Protein AF-A0A2V6F7G1-F1 (afdb_monomer_lite)

Sequence (170 aa):
SGMKENEADSWELVNPWLLDLRRRKVAVVIVHHAGRSGEMRGTSKREDSVFWIIALDDAKKNTDDKRGARFVTRFTKASRNTQEEIPPYEWHLVTDNANGKVSISYEQTQTQEVFMQLITDGVTDCADLAEEMKVSKGTISKWAKKMMDAGRLKKTNRKRYEPNDDSEAS

Structure (mmCIF, N/CA/C/O backbone):
data_AF-A0A2V6F7G1-F1
#
_entry.id   AF-A0A2V6F7G1-F1
#
loop_
_atom_site.group_PDB
_atom_site.id
_atom_site.type_symbol
_atom_site.label_atom_id
_atom_site.label_alt_id
_atom_site.label_comp_id
_atom_site.label_asym_id
_atom_site.label_entity_id
_atom_site.label_seq_id
_atom_site.pdbx_PDB_ins_code
_atom_site.Cartn_x
_atom_site.Cartn_y
_atom_site.Cartn_z
_atom_site.occupancy
_atom_site.B_iso_or_equiv
_atom_site.auth_seq_id
_atom_site.auth_comp_id
_atom_site.auth_asym_id
_atom_site.auth_atom_id
_atom_site.pdbx_PDB_model_num
ATOM 1 N N . SER A 1 1 ? 24.792 7.980 -16.751 1.00 41.69 1 SER A N 1
ATOM 2 C CA . SER A 1 1 ? 24.688 9.227 -15.972 1.00 41.69 1 SER A CA 1
ATOM 3 C C . SER A 1 1 ? 23.551 9.044 -14.986 1.00 41.69 1 SER A C 1
ATOM 5 O O . SER A 1 1 ? 22.428 8.843 -15.429 1.00 41.69 1 SER A O 1
ATOM 7 N N . GLY A 1 2 ? 23.856 8.923 -13.692 1.00 45.78 2 GLY A N 1
ATOM 8 C CA . GLY A 1 2 ? 22.868 8.644 -12.645 1.00 45.78 2 GLY A CA 1
ATOM 9 C C . GLY A 1 2 ? 22.159 9.924 -12.212 1.00 45.78 2 GLY A C 1
ATOM 10 O O . GLY A 1 2 ? 22.817 10.926 -11.939 1.00 45.78 2 GLY A O 1
ATOM 11 N N . MET A 1 3 ? 20.829 9.897 -12.184 1.00 42.66 3 MET A N 1
ATOM 12 C CA . MET A 1 3 ? 20.007 11.031 -11.760 1.00 42.66 3 MET A CA 1
ATOM 13 C C . MET A 1 3 ? 20.107 11.173 -10.233 1.00 42.66 3 MET A C 1
ATOM 15 O O . MET A 1 3 ? 19.896 10.199 -9.511 1.00 42.66 3 MET A O 1
ATOM 19 N N . LYS A 1 4 ? 20.483 12.361 -9.738 1.00 45.16 4 LYS A N 1
ATOM 20 C CA . LYS A 1 4 ? 20.594 12.641 -8.298 1.00 45.16 4 LYS A CA 1
ATOM 21 C C . LYS A 1 4 ? 19.197 12.673 -7.671 1.00 45.16 4 LYS A C 1
ATOM 23 O O . LYS A 1 4 ? 18.335 13.429 -8.097 1.00 45.16 4 LYS A O 1
ATOM 28 N N . GLU A 1 5 ? 19.002 11.868 -6.633 1.00 47.28 5 GLU A N 1
ATOM 29 C CA . GLU A 1 5 ? 17.709 11.563 -5.999 1.00 47.28 5 GLU A CA 1
ATOM 30 C C . GLU A 1 5 ? 17.032 12.761 -5.292 1.00 47.28 5 GLU A C 1
ATOM 32 O O . GLU A 1 5 ? 15.849 12.691 -4.964 1.00 47.28 5 GLU A O 1
ATOM 37 N N . ASN A 1 6 ? 17.751 13.872 -5.084 1.00 46.59 6 ASN A N 1
ATOM 38 C CA . ASN A 1 6 ? 17.385 14.902 -4.103 1.00 46.59 6 ASN A CA 1
ATOM 39 C C . ASN A 1 6 ? 16.867 16.240 -4.645 1.00 46.59 6 ASN A C 1
ATOM 41 O O . ASN A 1 6 ? 16.587 17.126 -3.843 1.00 46.59 6 ASN A O 1
ATOM 45 N N . GLU A 1 7 ? 16.676 16.407 -5.951 1.00 50.44 7 GLU A N 1
ATOM 46 C CA . GLU A 1 7 ? 16.029 17.619 -6.465 1.00 50.44 7 GLU A CA 1
ATOM 47 C C . GLU A 1 7 ? 14.642 17.278 -7.005 1.00 50.44 7 GLU A C 1
ATOM 49 O O . GLU A 1 7 ? 14.475 16.420 -7.878 1.00 50.44 7 GLU A O 1
ATOM 54 N N . ALA A 1 8 ? 13.624 17.955 -6.466 1.00 51.25 8 ALA A N 1
ATOM 55 C CA . ALA A 1 8 ? 12.260 17.925 -6.988 1.00 51.25 8 ALA A CA 1
ATOM 56 C C . ALA A 1 8 ? 12.223 18.172 -8.516 1.00 51.25 8 ALA A C 1
ATOM 58 O O . ALA A 1 8 ? 11.376 17.594 -9.200 1.00 51.25 8 ALA A O 1
ATOM 59 N N . ASP A 1 9 ? 13.216 18.898 -9.040 1.00 56.12 9 ASP A N 1
ATOM 60 C CA . ASP A 1 9 ? 13.452 19.224 -10.453 1.00 56.12 9 ASP A CA 1
ATOM 61 C C . ASP A 1 9 ? 13.620 17.999 -11.364 1.00 56.12 9 ASP A C 1
ATOM 63 O O . ASP A 1 9 ? 13.249 18.030 -12.536 1.00 56.12 9 ASP A O 1
ATOM 67 N N . SER A 1 10 ? 14.101 16.867 -10.843 1.00 64.56 10 SER A N 1
ATOM 68 C CA . SER A 1 10 ? 14.301 15.664 -11.665 1.00 64.56 10 SER A CA 1
ATOM 69 C C . SER A 1 10 ? 12.981 15.028 -12.122 1.00 64.56 10 SER A C 1
ATOM 71 O O . SER A 1 10 ? 12.925 14.401 -13.179 1.00 64.56 10 SER A O 1
ATOM 73 N N . TRP A 1 11 ? 11.894 15.186 -11.357 1.00 73.31 11 TRP A N 1
ATOM 74 C CA . TRP A 1 11 ? 10.588 14.640 -11.748 1.00 73.31 11 TRP A CA 1
ATOM 75 C C . TRP A 1 11 ? 9.887 15.494 -12.805 1.00 73.31 11 TRP A C 1
ATOM 77 O O . TRP A 1 11 ? 9.170 14.961 -13.655 1.00 73.31 11 TRP A O 1
ATOM 87 N N . GLU A 1 12 ? 10.126 16.806 -12.791 1.00 70.94 12 GLU A N 1
ATOM 88 C CA . GLU A 1 12 ? 9.568 17.728 -13.783 1.00 70.94 12 GLU A CA 1
ATOM 89 C C . GLU A 1 12 ? 10.078 17.424 -15.200 1.00 70.94 12 GLU A C 1
ATOM 91 O O . GLU A 1 12 ? 9.369 17.677 -16.171 1.00 70.94 12 GLU A O 1
ATOM 96 N N . LEU A 1 13 ? 11.240 16.773 -15.323 1.00 77.25 13 LEU A N 1
ATOM 97 C CA . LEU A 1 13 ? 11.769 16.273 -16.595 1.00 77.25 13 LEU A CA 1
ATOM 98 C C . LEU A 1 13 ? 11.108 14.960 -17.051 1.00 77.25 13 LEU A C 1
ATOM 100 O O . LEU A 1 13 ? 10.931 14.735 -18.248 1.00 77.25 13 LEU A O 1
ATOM 104 N N . VAL A 1 14 ? 10.724 14.089 -16.114 1.00 84.25 14 VAL A N 1
ATOM 105 C CA . VAL A 1 14 ? 10.171 12.754 -16.414 1.00 84.25 14 VAL A CA 1
ATOM 106 C C . VAL A 1 14 ? 8.667 12.814 -16.690 1.00 84.25 14 VAL A C 1
ATOM 108 O O . VAL A 1 14 ? 8.164 12.118 -17.573 1.00 84.25 14 VAL A O 1
ATOM 111 N N . ASN A 1 15 ? 7.928 13.661 -15.972 1.00 85.94 15 ASN A N 1
ATOM 112 C CA . ASN A 1 15 ? 6.470 13.717 -16.077 1.00 85.94 15 ASN A CA 1
ATOM 113 C C . ASN A 1 15 ? 5.958 14.063 -17.498 1.00 85.94 15 ASN A C 1
ATOM 115 O O . ASN A 1 15 ? 5.046 13.378 -17.967 1.00 85.94 15 ASN A O 1
ATOM 119 N N . PRO A 1 16 ? 6.532 15.032 -18.247 1.00 89.38 16 PRO A N 1
ATOM 120 C CA . PRO A 1 16 ? 6.136 15.291 -19.635 1.00 89.38 16 PRO A CA 1
ATOM 121 C C . PRO A 1 16 ? 6.299 14.070 -20.546 1.00 89.38 16 PRO A C 1
ATOM 123 O O . PRO A 1 16 ? 5.435 13.815 -21.387 1.00 89.38 16 PRO A O 1
ATOM 126 N N . TRP A 1 17 ? 7.365 13.291 -20.345 1.00 89.31 17 TRP A N 1
ATOM 127 C CA . TRP A 1 17 ? 7.621 12.062 -21.095 1.00 89.31 17 TRP A CA 1
ATOM 128 C C . TRP A 1 17 ? 6.592 10.969 -20.772 1.00 89.31 17 TRP A C 1
ATOM 130 O O . TRP A 1 17 ? 6.015 10.379 -21.685 1.00 89.31 17 TRP A O 1
ATOM 140 N N . LEU A 1 18 ? 6.258 10.766 -19.493 1.00 90.75 18 LEU A N 1
ATOM 141 C CA . LEU A 1 18 ? 5.189 9.840 -19.089 1.00 90.75 18 LEU A CA 1
ATOM 142 C C . LEU A 1 18 ? 3.824 10.238 -19.679 1.00 90.75 18 LEU A C 1
ATOM 144 O O . LEU A 1 18 ? 3.053 9.385 -20.125 1.00 90.75 18 LEU A O 1
ATOM 148 N N . LEU A 1 19 ? 3.523 11.540 -19.724 1.00 89.12 19 LEU A N 1
ATOM 149 C CA . LEU A 1 19 ? 2.290 12.050 -20.329 1.00 89.12 19 LEU A CA 1
ATOM 150 C C . LEU A 1 19 ? 2.259 11.854 -21.852 1.00 89.12 19 LEU A C 1
ATOM 152 O O . LEU A 1 19 ? 1.192 11.581 -22.401 1.00 89.12 19 LEU A O 1
ATOM 156 N N . ASP A 1 20 ? 3.392 11.979 -22.543 1.00 93.75 20 ASP A N 1
ATOM 157 C CA . ASP A 1 20 ? 3.500 11.662 -23.972 1.00 93.75 20 ASP A CA 1
ATOM 158 C C . ASP A 1 20 ? 3.233 10.171 -24.244 1.00 93.75 20 ASP A C 1
ATOM 160 O O . ASP A 1 20 ? 2.392 9.849 -25.086 1.00 93.75 20 ASP A O 1
ATOM 164 N N . LEU A 1 21 ? 3.823 9.261 -23.459 1.00 94.06 21 LEU A N 1
ATOM 165 C CA . LEU A 1 21 ? 3.533 7.822 -23.543 1.00 94.06 21 LEU A CA 1
ATOM 166 C C . LEU A 1 21 ? 2.040 7.527 -23.342 1.00 94.06 21 LEU A C 1
ATOM 168 O O . LEU A 1 21 ? 1.435 6.797 -24.132 1.00 94.06 21 LEU A O 1
ATOM 172 N N . ARG A 1 22 ? 1.407 8.175 -22.356 1.00 91.19 22 ARG A N 1
ATOM 173 C CA . ARG A 1 22 ? -0.040 8.055 -22.128 1.00 91.19 22 ARG A CA 1
ATOM 174 C C . ARG A 1 22 ? -0.860 8.526 -23.331 1.00 91.19 22 ARG A C 1
ATOM 176 O O . ARG A 1 22 ? -1.815 7.847 -23.707 1.00 91.19 22 ARG A O 1
ATOM 183 N N . ARG A 1 23 ? -0.508 9.657 -23.958 1.00 93.81 23 ARG A N 1
ATOM 184 C CA . ARG A 1 23 ? -1.192 10.155 -25.175 1.00 93.81 23 ARG A CA 1
ATOM 185 C C . ARG A 1 23 ? -1.064 9.178 -26.343 1.00 93.81 23 ARG A C 1
ATOM 187 O O . ARG A 1 23 ? -2.000 9.037 -27.124 1.00 93.81 23 ARG A O 1
ATOM 194 N N . ARG A 1 24 ? 0.053 8.454 -26.417 1.00 96.69 24 ARG A N 1
ATOM 195 C CA . ARG A 1 24 ? 0.301 7.380 -27.392 1.00 96.69 24 ARG A CA 1
ATOM 196 C C . ARG A 1 24 ? -0.334 6.040 -27.005 1.00 96.69 24 ARG A C 1
ATOM 198 O O . ARG A 1 24 ? -0.128 5.059 -27.709 1.00 96.69 24 ARG A O 1
ATOM 205 N N . LYS A 1 25 ? -1.119 5.996 -25.920 1.00 95.50 25 LYS A N 1
ATOM 206 C CA . LYS A 1 25 ? -1.770 4.791 -25.375 1.00 95.50 25 LYS A CA 1
ATOM 207 C C . LYS A 1 25 ? -0.785 3.702 -24.931 1.00 95.50 25 LYS A C 1
ATOM 209 O O . LYS A 1 25 ? -1.132 2.525 -24.913 1.00 95.50 25 LYS A O 1
ATOM 214 N N . VAL A 1 26 ? 0.429 4.089 -24.547 1.00 95.44 26 VAL A N 1
ATOM 215 C CA . VAL A 1 26 ? 1.419 3.181 -23.964 1.00 95.44 26 VAL A CA 1
ATOM 216 C C . VAL A 1 26 ? 1.202 3.120 -22.454 1.00 95.44 26 VAL A C 1
ATOM 218 O O . VAL A 1 26 ? 1.208 4.151 -21.778 1.00 95.44 26 VAL A O 1
ATOM 221 N N . ALA A 1 27 ? 1.000 1.914 -21.922 1.00 92.50 27 ALA A N 1
ATOM 222 C CA . ALA A 1 27 ? 0.940 1.684 -20.484 1.00 92.50 27 ALA A CA 1
ATOM 223 C C . ALA A 1 27 ? 2.356 1.701 -19.893 1.00 92.50 27 ALA A C 1
ATOM 225 O O . ALA A 1 27 ? 3.266 1.075 -20.435 1.00 92.50 27 ALA A O 1
ATOM 226 N N . VAL A 1 28 ? 2.532 2.406 -18.776 1.00 92.06 28 VAL A N 1
ATOM 227 C CA . VAL A 1 28 ? 3.813 2.497 -18.068 1.00 92.06 28 VAL A CA 1
ATOM 228 C C . VAL A 1 28 ? 3.621 1.993 -16.647 1.00 92.06 28 VAL A C 1
ATOM 230 O O . VAL A 1 28 ? 2.723 2.453 -15.944 1.00 92.06 28 VAL A O 1
ATOM 233 N N . VAL A 1 29 ? 4.480 1.063 -16.234 1.00 92.56 29 VAL A N 1
ATOM 234 C CA . VAL A 1 29 ? 4.568 0.581 -14.854 1.00 92.56 29 VAL A CA 1
ATOM 235 C C . VAL A 1 29 ? 5.862 1.116 -14.263 1.00 92.56 29 VAL A C 1
ATOM 237 O O . VAL A 1 29 ? 6.937 0.908 -14.824 1.00 92.56 29 VAL A O 1
ATOM 240 N N . ILE A 1 30 ? 5.751 1.823 -13.143 1.00 89.19 30 ILE A N 1
ATOM 241 C CA . ILE A 1 30 ? 6.896 2.330 -12.389 1.00 89.19 30 ILE A CA 1
ATOM 242 C C . ILE A 1 30 ? 6.971 1.518 -11.104 1.00 89.19 30 ILE A C 1
ATOM 244 O O . ILE A 1 30 ? 6.007 1.475 -10.346 1.00 89.19 30 ILE A O 1
ATOM 248 N N . VAL A 1 31 ? 8.116 0.882 -10.870 1.00 90.12 31 VAL A N 1
ATOM 249 C CA . VAL A 1 31 ? 8.398 0.155 -9.631 1.00 90.12 31 VAL A CA 1
ATOM 250 C C . VAL A 1 31 ? 9.362 0.998 -8.811 1.00 90.12 31 VAL A C 1
ATOM 252 O O . VAL A 1 31 ? 10.402 1.421 -9.316 1.00 90.12 31 VAL A O 1
ATOM 255 N N . HIS A 1 32 ? 9.016 1.259 -7.555 1.00 85.75 32 HIS A N 1
ATOM 256 C CA . HIS A 1 32 ? 9.872 1.985 -6.625 1.00 85.75 32 HIS A CA 1
ATOM 257 C C . HIS A 1 32 ? 9.819 1.340 -5.241 1.00 85.75 32 HIS A C 1
ATOM 259 O O . HIS A 1 32 ? 8.828 0.718 -4.866 1.00 85.75 32 HIS A O 1
ATOM 265 N N . HIS A 1 33 ? 10.883 1.524 -4.462 1.00 83.25 33 HIS A N 1
ATOM 266 C CA . HIS A 1 33 ? 10.848 1.209 -3.039 1.00 83.25 33 HIS A CA 1
ATOM 267 C C . HIS A 1 33 ? 10.089 2.299 -2.281 1.00 83.25 33 HIS A C 1
ATOM 269 O O . HIS A 1 33 ? 10.180 3.487 -2.618 1.00 83.25 33 HIS A O 1
ATOM 275 N N . ALA A 1 34 ? 9.353 1.896 -1.251 1.00 78.81 34 ALA A N 1
ATOM 276 C CA . ALA A 1 34 ? 8.748 2.825 -0.313 1.00 78.81 34 ALA A CA 1
ATOM 277 C C . ALA A 1 34 ? 9.829 3.576 0.490 1.00 78.81 34 ALA A C 1
ATOM 279 O O . ALA A 1 34 ? 10.898 3.048 0.816 1.00 78.81 34 ALA A O 1
ATOM 280 N N . GLY A 1 35 ? 9.564 4.847 0.786 1.00 71.19 35 GLY A N 1
ATOM 281 C CA . GLY A 1 35 ? 10.308 5.630 1.763 1.00 71.19 35 GLY A CA 1
ATOM 282 C C . GLY A 1 35 ? 9.970 5.208 3.194 1.00 71.19 35 GLY A C 1
ATOM 283 O O . GLY A 1 35 ? 9.211 4.274 3.428 1.00 71.19 35 GLY A O 1
ATOM 284 N N . ARG A 1 36 ? 10.506 5.933 4.183 1.00 68.94 36 ARG A N 1
ATOM 285 C CA . ARG A 1 36 ? 10.199 5.664 5.602 1.00 68.94 36 ARG A CA 1
ATOM 286 C C . ARG A 1 36 ? 8.718 5.856 5.957 1.00 68.94 36 ARG A C 1
ATOM 288 O O . ARG A 1 36 ? 8.286 5.306 6.954 1.00 68.94 36 ARG A O 1
ATOM 295 N N . SER A 1 37 ? 7.983 6.634 5.164 1.00 66.25 37 SER A N 1
ATOM 296 C CA . SER A 1 37 ? 6.547 6.898 5.313 1.00 66.25 37 SER A CA 1
ATOM 297 C C . SER A 1 37 ? 5.653 5.924 4.530 1.00 66.25 37 SER A C 1
ATOM 299 O O . SER A 1 37 ? 4.468 6.194 4.365 1.00 66.25 37 SER A O 1
ATOM 301 N N . GLY A 1 38 ? 6.210 4.860 3.937 1.00 67.44 38 GLY A N 1
ATOM 302 C CA . GLY A 1 38 ? 5.452 3.931 3.085 1.00 67.44 38 GLY A CA 1
ATOM 303 C C . GLY A 1 38 ? 5.159 4.450 1.666 1.00 67.44 38 GLY A C 1
ATOM 304 O O . GLY A 1 38 ? 4.770 3.681 0.794 1.00 67.44 38 GLY A O 1
ATOM 305 N N . GLU A 1 39 ? 5.395 5.736 1.393 1.00 70.19 39 GLU A N 1
ATOM 306 C CA . GLU A 1 39 ? 5.115 6.378 0.099 1.00 70.19 39 GLU A CA 1
ATOM 307 C C .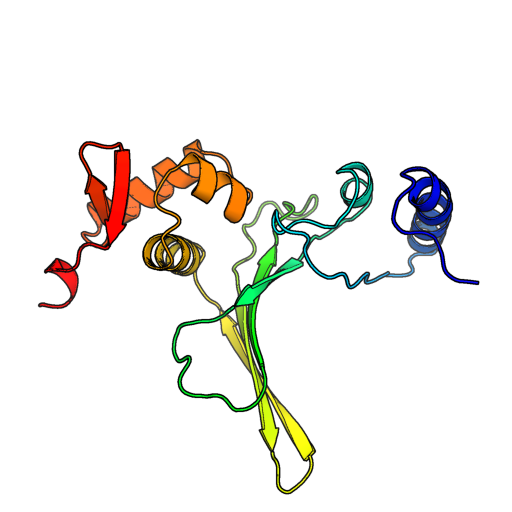 GLU A 1 39 ? 6.331 6.428 -0.831 1.00 70.19 39 GLU A C 1
ATOM 309 O O . GLU A 1 39 ? 7.475 6.189 -0.426 1.00 70.19 39 GLU A O 1
ATOM 314 N N . MET A 1 40 ? 6.102 6.784 -2.099 1.00 73.44 40 MET A N 1
ATOM 315 C CA . MET A 1 40 ? 7.196 7.077 -3.019 1.00 73.44 40 MET A CA 1
ATOM 316 C C . MET A 1 40 ? 8.065 8.209 -2.459 1.00 73.44 40 MET A C 1
ATOM 318 O O . MET A 1 40 ? 7.573 9.276 -2.097 1.00 73.44 40 MET A O 1
ATOM 322 N N . ARG A 1 41 ? 9.391 8.014 -2.425 1.00 68.19 41 ARG A N 1
ATOM 323 C CA . ARG A 1 41 ? 10.313 9.098 -2.051 1.00 68.19 41 ARG A CA 1
ATOM 324 C C . ARG A 1 41 ? 10.135 10.280 -3.003 1.00 68.19 41 ARG A C 1
ATOM 326 O O . ARG A 1 41 ? 10.180 10.114 -4.225 1.00 68.19 41 ARG A O 1
ATOM 333 N N . GLY A 1 42 ? 9.998 11.477 -2.444 1.00 69.00 42 GLY A N 1
ATOM 334 C CA . GLY A 1 42 ? 9.821 12.716 -3.194 1.00 69.00 42 GLY A CA 1
ATOM 335 C C . GLY A 1 42 ? 8.571 13.469 -2.758 1.00 69.00 42 GLY A C 1
ATOM 336 O O . GLY A 1 42 ? 8.078 13.291 -1.651 1.00 69.00 42 GLY A O 1
ATOM 337 N N . THR A 1 43 ? 8.092 14.358 -3.621 1.00 63.69 43 THR A N 1
ATOM 338 C CA . THR A 1 43 ? 6.879 15.140 -3.372 1.00 63.69 43 THR A CA 1
ATOM 339 C C . THR A 1 43 ? 5.645 14.382 -3.861 1.00 63.69 43 THR A C 1
ATOM 341 O O . THR A 1 43 ? 5.719 13.651 -4.851 1.00 63.69 43 THR A O 1
ATOM 344 N N . SER A 1 44 ? 4.486 14.620 -3.238 1.00 69.75 44 SER A N 1
ATOM 345 C CA . SER A 1 44 ? 3.191 14.049 -3.658 1.00 69.75 44 SER A CA 1
ATOM 346 C C . SER A 1 44 ? 2.839 14.330 -5.128 1.00 69.75 44 SER A C 1
ATOM 348 O O . SER A 1 44 ? 2.111 13.562 -5.751 1.00 69.75 44 SER A O 1
ATOM 350 N N . LYS A 1 45 ? 3.450 15.358 -5.741 1.00 70.81 45 LYS A N 1
ATOM 351 C CA . LYS A 1 45 ? 3.367 15.649 -7.185 1.00 70.81 45 LYS A CA 1
ATOM 352 C C . LYS A 1 45 ? 3.739 14.453 -8.074 1.00 70.81 45 LYS A C 1
ATOM 354 O O . LYS A 1 45 ? 3.314 14.397 -9.228 1.00 70.81 45 LYS A O 1
ATOM 359 N N . ARG A 1 46 ? 4.552 13.513 -7.573 1.00 7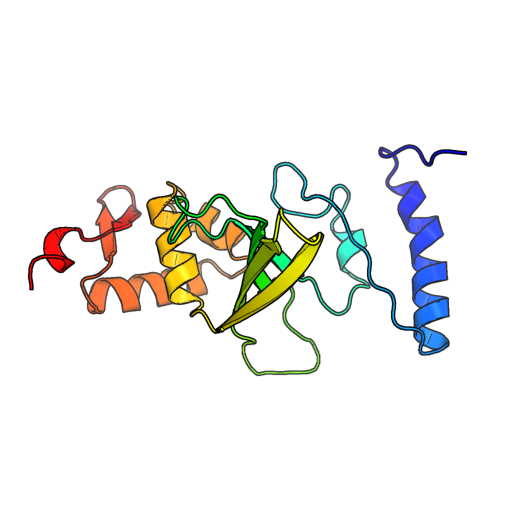6.94 46 ARG A N 1
ATOM 360 C CA . ARG A 1 46 ? 4.923 12.291 -8.308 1.00 76.94 46 ARG A CA 1
ATOM 361 C C . ARG A 1 46 ? 3.745 11.351 -8.520 1.00 76.94 46 ARG A C 1
ATOM 363 O O . ARG A 1 46 ? 3.671 10.671 -9.538 1.00 76.94 46 ARG A O 1
ATOM 370 N N . GLU A 1 47 ? 2.794 11.379 -7.601 1.00 77.81 47 GLU A N 1
ATOM 371 C CA . GLU A 1 47 ? 1.641 10.492 -7.583 1.00 77.81 47 GLU A CA 1
ATOM 372 C C . GLU A 1 47 ? 0.437 11.074 -8.332 1.00 77.81 47 GLU A C 1
ATOM 374 O O . GLU A 1 47 ? -0.448 10.326 -8.755 1.00 77.81 47 GLU A O 1
ATOM 379 N N . ASP A 1 48 ? 0.395 12.390 -8.558 1.00 78.50 48 ASP A N 1
ATOM 380 C CA . ASP A 1 48 ? -0.754 13.088 -9.148 1.00 78.50 48 ASP A CA 1
ATOM 381 C C . ASP A 1 48 ? -1.140 12.564 -10.537 1.00 78.50 48 ASP A C 1
ATOM 383 O O . ASP A 1 48 ? -2.325 12.319 -10.801 1.00 78.50 48 ASP A O 1
ATOM 387 N N . SER A 1 49 ? -0.150 12.350 -11.412 1.00 78.81 49 SER A N 1
ATOM 388 C CA . SER A 1 49 ? -0.362 11.917 -12.801 1.00 78.81 49 SER A CA 1
ATOM 389 C C . SER A 1 49 ? -0.627 10.415 -12.947 1.00 78.81 49 SER A C 1
ATOM 391 O O . SER A 1 49 ? -1.146 9.981 -13.983 1.00 78.81 49 SER A O 1
ATOM 393 N N . VAL A 1 50 ? -0.327 9.632 -11.907 1.00 84.69 50 VAL A N 1
ATOM 394 C CA . VAL A 1 50 ? -0.460 8.175 -11.903 1.00 84.69 50 VAL A CA 1
ATOM 395 C C . VAL A 1 50 ? -1.930 7.774 -11.794 1.00 84.69 50 VAL A C 1
ATOM 397 O O . VAL A 1 50 ? -2.703 8.359 -11.033 1.00 84.69 50 VAL A O 1
ATOM 400 N N . PHE A 1 51 ? -2.339 6.773 -12.572 1.00 84.94 51 PHE A N 1
ATOM 401 C CA . PHE A 1 51 ? -3.723 6.303 -12.568 1.00 84.94 51 PHE A CA 1
ATOM 402 C C . PHE A 1 51 ? -4.022 5.359 -11.393 1.00 84.94 51 PHE A C 1
ATOM 404 O O . PHE A 1 51 ? -5.047 5.515 -10.733 1.00 84.94 51 PHE A O 1
ATOM 411 N N . TRP A 1 52 ? -3.097 4.444 -11.098 1.00 87.00 52 TRP A N 1
ATOM 412 C CA . TRP A 1 52 ? -3.177 3.487 -9.997 1.00 87.00 52 TRP A CA 1
ATOM 413 C C . TRP A 1 52 ? -1.899 3.494 -9.174 1.00 87.00 52 TRP A C 1
ATOM 415 O O . TRP A 1 52 ? -0.809 3.499 -9.737 1.00 87.00 52 TRP A O 1
ATOM 425 N N . ILE A 1 53 ? -2.042 3.422 -7.855 1.00 87.56 53 ILE A N 1
ATOM 426 C CA . ILE A 1 53 ? -0.933 3.141 -6.945 1.00 87.56 53 ILE A CA 1
ATOM 427 C C . ILE A 1 53 ? -1.259 1.819 -6.271 1.00 87.56 53 ILE A C 1
ATOM 429 O O . ILE A 1 53 ? -2.328 1.688 -5.673 1.00 87.56 53 ILE A O 1
ATOM 433 N N . ILE A 1 54 ? -0.365 0.846 -6.435 1.00 90.00 54 ILE A N 1
ATOM 434 C CA . ILE A 1 54 ? -0.486 -0.492 -5.862 1.00 90.00 54 ILE A CA 1
ATOM 435 C C . ILE A 1 54 ? 0.636 -0.630 -4.836 1.00 90.00 54 ILE A C 1
ATOM 437 O O . ILE A 1 54 ? 1.807 -0.672 -5.209 1.00 90.00 54 ILE A O 1
ATOM 441 N N . ALA A 1 55 ? 0.275 -0.658 -3.557 1.00 88.69 55 ALA A N 1
ATOM 442 C CA . ALA A 1 55 ? 1.199 -0.944 -2.468 1.00 88.69 55 ALA A CA 1
ATOM 443 C C . ALA A 1 55 ? 1.395 -2.457 -2.332 1.00 88.69 55 ALA A C 1
ATOM 445 O O . ALA A 1 55 ? 0.457 -3.217 -2.584 1.00 88.69 55 ALA A O 1
ATOM 446 N N . LEU A 1 56 ? 2.611 -2.865 -1.964 1.00 89.12 56 LEU A N 1
ATOM 447 C CA . LEU A 1 56 ? 2.972 -4.235 -1.608 1.00 89.12 56 LEU A CA 1
ATOM 448 C C . LEU A 1 56 ? 3.384 -4.231 -0.138 1.00 89.12 56 LEU A C 1
ATOM 450 O O . LEU A 1 56 ? 4.382 -3.606 0.215 1.00 89.12 56 LEU A O 1
ATOM 454 N N . ASP A 1 57 ? 2.624 -4.934 0.686 1.00 82.19 57 ASP A N 1
ATOM 455 C CA . ASP A 1 57 ? 2.820 -5.013 2.129 1.00 82.19 57 ASP A CA 1
ATOM 456 C C . ASP A 1 57 ? 3.178 -6.441 2.533 1.00 82.19 57 ASP A C 1
ATOM 458 O O . ASP A 1 57 ? 2.743 -7.399 1.892 1.00 82.19 57 ASP A O 1
ATOM 462 N N . ASP A 1 58 ? 3.946 -6.615 3.604 1.00 77.44 58 ASP A N 1
ATOM 463 C CA . ASP A 1 58 ? 4.316 -7.952 4.069 1.00 77.44 58 ASP A CA 1
ATOM 464 C C . ASP A 1 58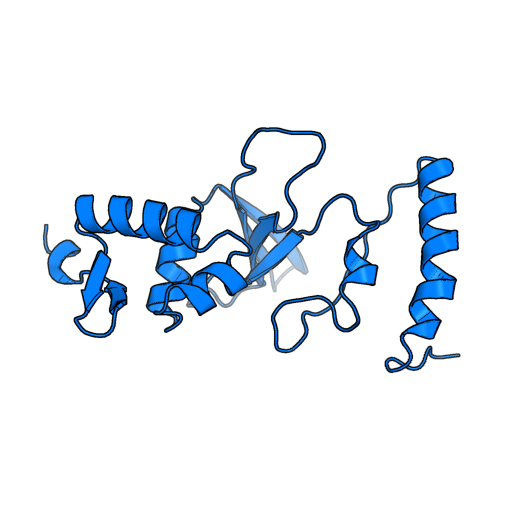 ? 3.080 -8.768 4.485 1.00 77.44 58 ASP A C 1
ATOM 466 O O . ASP A 1 58 ? 2.245 -8.332 5.281 1.00 77.44 58 ASP A O 1
ATOM 470 N N . ALA A 1 59 ? 2.986 -10.001 3.982 1.00 71.44 59 ALA A N 1
ATOM 471 C CA . ALA A 1 59 ? 1.958 -10.954 4.387 1.00 71.44 59 ALA A CA 1
ATOM 472 C C . ALA A 1 59 ? 2.471 -11.781 5.575 1.00 71.44 59 ALA A C 1
ATOM 474 O O . ALA A 1 59 ? 3.168 -12.780 5.398 1.00 71.44 59 ALA A O 1
ATOM 475 N N . LYS A 1 60 ? 2.150 -11.364 6.805 1.00 64.06 60 LYS A N 1
ATOM 476 C CA . LYS A 1 60 ? 2.640 -12.040 8.023 1.00 64.06 60 LYS A CA 1
ATOM 477 C C . LYS A 1 60 ? 1.866 -13.299 8.416 1.00 64.06 60 LYS A C 1
ATOM 479 O O . LYS A 1 60 ? 2.352 -14.097 9.216 1.00 64.06 60 LYS A O 1
ATOM 484 N N . LYS A 1 61 ? 0.675 -13.522 7.860 1.00 55.78 61 LYS A N 1
ATOM 485 C CA . LYS A 1 61 ? -0.077 -14.754 8.109 1.00 55.78 61 LYS A CA 1
ATOM 486 C C . LYS A 1 61 ? 0.675 -15.914 7.445 1.00 55.78 61 LYS A C 1
ATOM 488 O O . LYS A 1 61 ? 0.666 -16.020 6.221 1.00 55.78 61 LYS A O 1
ATOM 493 N N . ASN A 1 62 ? 1.318 -16.764 8.253 1.00 52.41 62 ASN A N 1
ATOM 494 C CA . ASN A 1 62 ? 2.245 -17.844 7.861 1.00 52.41 62 ASN A CA 1
ATOM 495 C C . ASN A 1 62 ? 3.685 -17.399 7.506 1.00 52.41 62 ASN A C 1
ATOM 497 O O . ASN A 1 62 ? 4.258 -17.882 6.528 1.00 52.41 62 ASN A O 1
ATOM 501 N N . THR A 1 63 ? 4.309 -16.542 8.326 1.00 54.84 63 THR A N 1
ATOM 502 C CA . THR A 1 63 ? 5.751 -16.197 8.237 1.00 54.84 63 THR A CA 1
ATOM 503 C C . THR A 1 63 ? 6.714 -17.393 8.263 1.00 54.84 63 THR A C 1
ATOM 505 O O . THR A 1 63 ? 7.893 -17.241 7.938 1.00 54.84 63 THR A O 1
ATOM 508 N N . ASP A 1 64 ? 6.239 -18.575 8.658 1.00 56.50 64 ASP A N 1
ATOM 509 C CA . ASP A 1 64 ? 7.062 -19.779 8.768 1.00 56.50 64 ASP A CA 1
ATOM 510 C C . ASP A 1 64 ? 7.392 -20.408 7.405 1.00 56.50 64 ASP A C 1
ATOM 512 O O . ASP A 1 64 ? 8.417 -21.086 7.279 1.00 56.50 64 ASP A O 1
ATOM 516 N N . ASP A 1 65 ? 6.603 -20.135 6.354 1.00 63.69 65 ASP A N 1
ATOM 517 C CA . ASP A 1 65 ? 6.969 -20.529 4.990 1.00 63.69 65 ASP A CA 1
ATOM 518 C C . ASP A 1 65 ? 7.917 -19.497 4.367 1.00 63.69 65 ASP A C 1
ATOM 520 O O . ASP A 1 65 ? 7.520 -18.583 3.647 1.00 63.69 65 ASP A O 1
ATOM 524 N N . LYS A 1 66 ? 9.211 -19.666 4.646 1.00 65.06 66 LYS A N 1
ATOM 525 C CA . LYS A 1 66 ? 10.293 -18.812 4.127 1.00 65.06 66 LYS A CA 1
ATOM 526 C C . LYS A 1 66 ? 10.631 -19.062 2.651 1.00 65.06 66 LYS A C 1
ATOM 528 O O . LYS A 1 66 ? 11.650 -18.566 2.168 1.00 65.06 66 LYS A O 1
ATOM 533 N N . ARG A 1 67 ? 9.855 -19.879 1.929 1.00 72.19 67 ARG A N 1
ATOM 534 C CA . ARG A 1 67 ? 10.132 -20.186 0.521 1.00 72.19 67 ARG A CA 1
ATOM 535 C C . ARG A 1 67 ? 9.538 -19.102 -0.374 1.00 72.19 67 ARG A C 1
ATOM 537 O O . ARG A 1 67 ? 8.326 -19.030 -0.558 1.00 72.19 67 ARG A O 1
ATOM 544 N N . GLY A 1 68 ? 10.425 -18.317 -0.977 1.00 82.88 68 GLY A N 1
ATOM 545 C CA . GLY A 1 68 ? 10.088 -17.304 -1.974 1.00 82.88 68 GLY A CA 1
ATOM 546 C C . GLY A 1 68 ? 9.535 -16.011 -1.368 1.00 82.88 68 GLY A C 1
ATOM 547 O O . GLY A 1 68 ? 10.085 -15.523 -0.385 1.00 82.88 68 GLY A O 1
ATOM 548 N N . ALA A 1 69 ? 8.517 -15.414 -1.990 1.00 87.88 69 ALA A N 1
ATOM 549 C CA . ALA A 1 69 ? 7.973 -14.110 -1.605 1.00 87.88 69 ALA A CA 1
ATOM 550 C C . ALA A 1 69 ? 6.481 -14.205 -1.289 1.00 87.88 69 ALA A C 1
ATOM 552 O O . ALA A 1 69 ? 5.723 -14.821 -2.039 1.00 87.88 69 ALA A O 1
ATOM 553 N N . ARG A 1 70 ? 6.054 -13.555 -0.204 1.00 87.75 70 ARG A N 1
ATOM 554 C CA . ARG A 1 70 ? 4.652 -13.490 0.202 1.00 87.75 70 ARG A CA 1
ATOM 555 C C . ARG A 1 70 ? 4.291 -12.069 0.610 1.00 87.75 70 ARG A C 1
ATOM 557 O O . ARG A 1 70 ? 4.958 -11.495 1.464 1.00 87.75 70 ARG A O 1
ATOM 564 N N . PHE A 1 71 ? 3.271 -11.496 -0.015 1.00 88.19 71 PHE A N 1
ATOM 565 C CA . PHE A 1 71 ? 2.902 -10.095 0.193 1.00 88.19 71 PHE A CA 1
ATOM 566 C C . PHE A 1 71 ? 1.436 -9.848 -0.152 1.00 88.19 71 PHE A C 1
ATOM 568 O O . PHE A 1 71 ? 0.836 -10.577 -0.939 1.00 88.19 71 PHE A O 1
ATOM 575 N N . VAL A 1 72 ? 0.864 -8.797 0.420 1.00 89.31 72 VAL A N 1
ATOM 576 C CA . VAL A 1 72 ? -0.475 -8.308 0.103 1.00 89.31 72 VAL A CA 1
ATOM 577 C C . VAL A 1 72 ? -0.360 -7.120 -0.842 1.00 89.31 72 VAL A C 1
ATOM 579 O O . VAL A 1 72 ? 0.400 -6.195 -0.587 1.00 89.31 72 VAL A O 1
ATOM 582 N N . THR A 1 73 ? -1.129 -7.117 -1.929 1.00 91.12 73 THR A N 1
ATOM 583 C CA . THR A 1 73 ? -1.272 -5.952 -2.809 1.00 91.12 73 THR A CA 1
ATOM 584 C C . THR A 1 73 ? -2.543 -5.182 -2.501 1.00 91.12 73 THR A C 1
ATOM 586 O O . THR A 1 73 ? -3.612 -5.794 -2.407 1.00 91.12 73 THR A O 1
ATOM 589 N N . ARG A 1 74 ? -2.460 -3.848 -2.434 1.00 87.69 74 ARG A N 1
ATOM 590 C CA . ARG A 1 74 ? -3.623 -2.966 -2.224 1.00 87.69 74 ARG A CA 1
ATOM 591 C C . ARG A 1 74 ? -3.576 -1.736 -3.118 1.00 87.69 74 ARG A C 1
ATOM 593 O O . ARG A 1 74 ? -2.518 -1.136 -3.283 1.00 87.69 74 ARG A O 1
ATOM 600 N N . PHE A 1 75 ? -4.729 -1.303 -3.624 1.00 86.50 75 PHE A N 1
ATOM 601 C CA . PHE A 1 75 ? -4.838 0.001 -4.278 1.00 86.50 75 PHE A CA 1
ATOM 602 C C . PHE A 1 75 ? -4.933 1.105 -3.225 1.00 86.50 75 PHE A C 1
ATOM 604 O O . PHE A 1 75 ? -5.905 1.169 -2.479 1.00 86.50 75 PHE A O 1
ATOM 611 N N . THR A 1 76 ? -3.940 1.989 -3.176 1.00 81.81 76 THR A N 1
ATOM 612 C CA . THR A 1 76 ? -3.904 3.116 -2.223 1.00 81.81 76 THR A CA 1
ATOM 613 C C . THR A 1 76 ? -4.420 4.417 -2.824 1.00 81.81 76 THR A C 1
ATOM 615 O O . THR A 1 76 ? -4.769 5.351 -2.106 1.00 81.81 76 THR A O 1
ATOM 618 N N . LYS A 1 77 ? -4.530 4.474 -4.155 1.00 79.12 77 LYS A N 1
ATOM 619 C CA . LYS A 1 77 ? -5.199 5.557 -4.874 1.00 79.12 77 LYS A CA 1
ATOM 620 C C . LYS A 1 77 ? -6.530 5.053 -5.403 1.00 79.12 77 LYS A C 1
ATOM 622 O O . LYS A 1 77 ? -6.560 4.130 -6.218 1.00 79.12 77 LYS A O 1
ATOM 627 N N . ALA A 1 78 ? -7.616 5.688 -4.964 1.00 67.81 78 ALA A N 1
ATOM 628 C CA . ALA A 1 78 ? -8.949 5.384 -5.464 1.00 67.81 78 ALA A CA 1
ATOM 629 C C . ALA A 1 78 ? -8.974 5.488 -6.996 1.00 67.81 78 ALA A C 1
ATOM 631 O O . ALA A 1 78 ? -8.533 6.483 -7.585 1.00 67.81 78 ALA A O 1
ATOM 632 N N . SER A 1 79 ? -9.486 4.439 -7.633 1.00 68.19 79 SER A N 1
ATOM 633 C CA . SER A 1 79 ? -9.683 4.412 -9.075 1.00 68.19 79 SER A CA 1
ATOM 634 C C . SER A 1 79 ? -10.615 5.550 -9.478 1.00 68.19 79 SER A C 1
ATOM 636 O O . SER A 1 79 ? -11.704 5.708 -8.934 1.00 68.19 79 SER A O 1
ATOM 638 N N . ARG A 1 80 ? -10.205 6.348 -10.466 1.00 69.75 80 ARG A N 1
ATOM 639 C CA . ARG A 1 80 ? -11.069 7.406 -11.015 1.00 69.75 80 ARG A CA 1
ATOM 640 C C . ARG A 1 80 ? -12.170 6.859 -11.930 1.00 69.75 80 ARG A C 1
ATOM 642 O O . ARG A 1 80 ? -13.078 7.605 -12.274 1.00 69.75 80 ARG A O 1
ATOM 649 N N . ASN A 1 81 ? -12.083 5.584 -12.325 1.00 66.44 81 ASN A N 1
ATOM 650 C CA . ASN A 1 81 ? -12.985 4.968 -13.303 1.00 66.44 81 ASN A CA 1
ATOM 651 C C . ASN A 1 81 ? -13.888 3.884 -12.704 1.00 66.44 81 ASN A C 1
ATOM 653 O O . ASN A 1 81 ? -14.826 3.459 -13.370 1.00 66.44 81 ASN A O 1
ATOM 657 N N . THR A 1 82 ? -13.617 3.422 -11.483 1.00 65.88 82 THR A N 1
ATOM 658 C CA . THR A 1 82 ? -14.442 2.419 -10.802 1.00 65.88 82 THR A CA 1
ATOM 659 C C . THR A 1 82 ? -14.903 2.997 -9.473 1.00 65.88 82 THR A C 1
ATOM 661 O O . THR A 1 82 ? -14.088 3.457 -8.680 1.00 65.88 82 THR A O 1
ATOM 664 N N . GLN A 1 83 ? -16.216 3.003 -9.244 1.00 65.12 83 GLN A N 1
ATOM 665 C CA . GLN A 1 83 ? -16.790 3.382 -7.945 1.00 65.12 83 GLN A CA 1
ATOM 666 C C . GLN A 1 83 ? -16.738 2.224 -6.936 1.00 65.12 83 GLN A C 1
ATOM 668 O O . GLN A 1 83 ? -17.044 2.411 -5.762 1.00 65.12 83 GLN A O 1
ATOM 673 N N . GLU A 1 84 ? -16.356 1.034 -7.398 1.00 70.88 84 GLU A N 1
ATOM 674 C CA . GLU A 1 84 ? -16.240 -0.170 -6.587 1.00 70.88 84 GLU A CA 1
ATOM 675 C C . GLU A 1 84 ? -14.897 -0.214 -5.852 1.00 70.88 84 GLU A C 1
ATOM 677 O O . GLU A 1 84 ? -13.847 0.128 -6.408 1.00 70.88 84 GLU A O 1
ATOM 682 N N . GLU A 1 85 ? -14.949 -0.644 -4.591 1.00 72.12 85 GLU A N 1
ATOM 683 C CA . GLU A 1 85 ? -13.767 -0.952 -3.790 1.00 72.12 85 GLU A CA 1
ATOM 684 C C . GLU A 1 85 ? -13.051 -2.156 -4.411 1.00 72.12 85 GLU A C 1
ATOM 686 O O . GLU A 1 85 ? -13.646 -3.219 -4.586 1.00 72.12 85 GLU A O 1
ATOM 691 N N . ILE A 1 86 ? -11.773 -1.989 -4.756 1.00 82.25 86 ILE A N 1
ATOM 692 C CA . ILE A 1 86 ? -10.962 -3.087 -5.280 1.00 82.25 86 ILE A CA 1
ATOM 693 C C . ILE A 1 86 ? -10.386 -3.845 -4.080 1.00 82.25 86 ILE A C 1
ATOM 695 O O . ILE A 1 86 ? -9.665 -3.231 -3.286 1.00 82.25 86 ILE A O 1
ATOM 699 N N . PRO A 1 87 ? -10.685 -5.146 -3.923 1.00 85.31 87 PRO A N 1
ATOM 700 C CA . PRO A 1 87 ? -10.224 -5.891 -2.768 1.00 85.31 87 PRO A CA 1
ATOM 701 C C . PRO A 1 87 ? -8.701 -6.085 -2.810 1.00 85.31 87 PRO A C 1
ATOM 703 O O . PRO A 1 87 ? -8.105 -6.146 -3.891 1.00 85.31 87 PRO A O 1
ATOM 706 N N . PRO A 1 88 ? -8.057 -6.202 -1.641 1.00 88.88 88 PRO A N 1
ATOM 707 C CA . PRO A 1 88 ? -6.662 -6.600 -1.567 1.00 88.88 88 PRO A CA 1
ATOM 708 C C . PRO A 1 88 ? -6.479 -8.079 -1.940 1.00 88.88 88 PRO A C 1
ATOM 710 O O . PRO A 1 88 ? -7.385 -8.900 -1.781 1.00 88.88 88 PRO A O 1
ATOM 713 N N . TYR A 1 89 ? -5.278 -8.429 -2.394 1.00 91.19 89 TYR A N 1
ATOM 714 C CA . TYR A 1 89 ? -4.903 -9.807 -2.732 1.00 91.19 89 TYR A CA 1
ATOM 715 C C . TYR A 1 89 ? -3.627 -10.194 -2.011 1.00 91.19 89 TYR A C 1
ATOM 717 O O . TYR A 1 89 ? -2.664 -9.435 -2.034 1.00 91.19 89 TYR A O 1
ATOM 725 N N . GLU A 1 90 ? -3.615 -11.370 -1.402 1.00 90.94 90 GLU A N 1
ATOM 726 C CA . GLU A 1 90 ? -2.401 -11.985 -0.886 1.00 90.94 90 GLU A CA 1
ATOM 727 C C . GLU A 1 90 ? -1.778 -12.856 -1.977 1.00 90.94 90 GLU A C 1
ATOM 729 O O . GLU A 1 90 ? -2.472 -13.639 -2.622 1.00 90.94 90 GLU A O 1
ATOM 734 N N . TRP A 1 91 ? -0.477 -12.706 -2.191 1.00 92.38 91 TRP A N 1
ATOM 735 C CA . TRP A 1 91 ? 0.302 -13.413 -3.199 1.00 92.38 91 TRP A CA 1
ATOM 736 C C . TRP A 1 91 ? 1.332 -14.304 -2.528 1.00 92.38 91 TRP A C 1
ATOM 738 O O . TRP A 1 91 ? 1.962 -13.896 -1.552 1.00 92.38 91 TRP A O 1
ATOM 748 N N . HIS A 1 92 ? 1.562 -15.486 -3.096 1.00 91.25 92 HIS A N 1
ATOM 749 C CA . HIS A 1 92 ? 2.643 -16.382 -2.702 1.00 91.25 92 HIS A CA 1
ATOM 750 C C . HIS A 1 92 ? 3.387 -16.869 -3.942 1.00 91.25 92 HIS A C 1
ATOM 752 O O . HIS A 1 92 ? 2.835 -17.522 -4.827 1.00 91.25 92 HIS A O 1
ATOM 758 N N . LEU A 1 93 ? 4.658 -16.497 -4.021 1.00 92.00 93 LEU A N 1
ATOM 759 C CA . LEU A 1 93 ? 5.576 -16.905 -5.069 1.00 92.00 93 LEU A CA 1
ATOM 760 C C . LEU A 1 93 ? 6.566 -17.876 -4.444 1.00 92.00 93 LEU A C 1
ATOM 762 O O . LEU A 1 93 ? 7.297 -17.492 -3.538 1.00 92.00 93 LEU A O 1
ATOM 766 N N . VAL A 1 94 ? 6.621 -19.108 -4.941 1.00 91.50 94 VAL A N 1
ATOM 767 C CA . VAL A 1 94 ? 7.520 -20.154 -4.443 1.00 91.50 94 VAL A CA 1
ATOM 768 C C . VAL A 1 94 ? 8.479 -20.556 -5.548 1.00 91.50 94 VAL A C 1
ATOM 770 O O . VAL A 1 94 ? 8.049 -21.011 -6.608 1.00 91.50 94 VAL A O 1
ATOM 773 N N . THR A 1 95 ? 9.777 -20.426 -5.287 1.00 89.06 95 THR A N 1
ATOM 774 C CA . THR A 1 95 ? 10.824 -20.941 -6.174 1.00 89.06 95 THR A CA 1
ATOM 775 C C . THR A 1 95 ? 11.194 -22.353 -5.743 1.00 89.06 95 THR A C 1
ATOM 777 O O . THR A 1 95 ? 11.622 -22.572 -4.609 1.00 89.06 95 THR A O 1
ATOM 780 N N . ASP A 1 96 ? 11.036 -23.316 -6.644 1.00 88.88 96 ASP A N 1
ATOM 781 C CA . ASP A 1 96 ? 11.545 -24.669 -6.456 1.00 88.88 96 ASP A CA 1
ATOM 782 C C . ASP A 1 96 ? 13.075 -24.666 -6.608 1.00 88.88 96 ASP A C 1
ATOM 784 O O . ASP A 1 96 ? 13.611 -24.378 -7.679 1.00 88.88 96 ASP A O 1
ATOM 788 N N . ASN A 1 97 ? 13.790 -24.998 -5.532 1.00 85.88 97 ASN A N 1
ATOM 789 C CA . ASN A 1 97 ? 15.253 -25.002 -5.514 1.00 85.88 97 ASN A CA 1
ATOM 790 C C . ASN A 1 97 ? 15.876 -26.077 -6.424 1.00 85.88 97 ASN A C 1
ATOM 792 O O . ASN A 1 97 ? 17.044 -25.950 -6.782 1.00 85.88 97 ASN A O 1
ATOM 796 N N . ALA A 1 98 ? 15.137 -27.130 -6.793 1.00 90.69 98 ALA A N 1
ATOM 797 C CA . ALA A 1 98 ? 15.663 -28.224 -7.607 1.00 90.69 98 ALA A CA 1
ATOM 798 C C . ALA A 1 98 ? 15.691 -27.893 -9.107 1.00 90.69 98 ALA A C 1
ATOM 800 O O . ALA A 1 98 ? 16.583 -28.349 -9.820 1.00 90.69 98 ALA A O 1
ATOM 801 N N . ASN A 1 99 ? 14.721 -27.117 -9.599 1.00 92.69 99 ASN A N 1
ATOM 802 C CA . ASN A 1 99 ? 14.571 -26.820 -11.031 1.00 92.69 99 ASN A CA 1
ATOM 803 C C . ASN A 1 99 ? 14.451 -25.318 -11.355 1.00 92.69 99 ASN A C 1
ATOM 805 O O . ASN A 1 99 ? 14.359 -24.956 -12.526 1.00 92.69 99 ASN A O 1
ATOM 809 N N . GLY A 1 100 ? 14.444 -24.441 -10.347 1.00 88.56 100 GLY A N 1
ATOM 810 C CA . GLY A 1 100 ? 14.331 -22.990 -10.507 1.00 88.56 100 GLY A CA 1
ATOM 811 C C . GLY A 1 100 ? 12.948 -22.501 -10.949 1.00 88.56 100 GLY A C 1
ATOM 812 O O . GLY A 1 100 ? 12.790 -21.319 -11.253 1.00 88.56 100 GLY A O 1
ATOM 813 N N . LYS A 1 101 ? 11.936 -23.374 -11.014 1.00 93.19 101 LYS A N 1
ATOM 814 C CA . LYS A 1 101 ? 10.588 -23.002 -11.443 1.00 93.19 101 LYS A CA 1
ATOM 815 C C . LYS A 1 101 ? 9.894 -22.194 -10.351 1.00 93.19 101 LYS A C 1
ATOM 817 O O . LYS A 1 101 ? 9.841 -22.608 -9.195 1.00 93.19 101 LYS A O 1
ATOM 822 N N . VAL A 1 102 ? 9.306 -21.067 -10.744 1.00 92.00 102 VAL A N 1
ATOM 823 C CA . VAL A 1 102 ? 8.478 -20.240 -9.862 1.00 92.00 102 VAL A CA 1
ATOM 824 C C . VAL A 1 102 ? 7.014 -20.642 -10.017 1.00 92.00 102 VAL A C 1
ATOM 826 O O . VAL A 1 102 ? 6.479 -20.647 -11.126 1.00 92.00 102 VAL A O 1
ATOM 829 N N . SER A 1 103 ? 6.370 -20.976 -8.903 1.00 93.44 103 SER A N 1
ATOM 830 C CA . SER A 1 103 ? 4.919 -21.154 -8.808 1.00 93.44 103 SER A CA 1
ATOM 831 C C . SER A 1 103 ? 4.309 -19.921 -8.156 1.00 93.44 103 SER A C 1
ATOM 833 O O . SER A 1 103 ? 4.855 -19.419 -7.178 1.00 93.44 103 SER A O 1
ATOM 835 N N . ILE A 1 104 ? 3.199 -19.432 -8.705 1.00 94.62 104 ILE A N 1
ATOM 836 C CA . ILE A 1 104 ? 2.508 -18.228 -8.234 1.00 94.62 104 ILE A CA 1
ATOM 837 C C . ILE A 1 104 ? 1.087 -18.632 -7.853 1.00 94.62 104 ILE A C 1
ATOM 839 O O . ILE A 1 104 ? 0.360 -19.172 -8.688 1.00 94.62 104 ILE A O 1
ATOM 843 N N . SER A 1 105 ? 0.689 -18.358 -6.618 1.00 93.19 105 SER A N 1
ATOM 844 C CA . SER A 1 105 ? -0.694 -18.448 -6.154 1.00 93.19 105 SER A CA 1
ATOM 845 C C . SER A 1 105 ? -1.127 -17.121 -5.541 1.00 93.19 105 SER A C 1
ATOM 847 O O . SER A 1 105 ? -0.299 -16.300 -5.138 1.00 93.19 105 SER A O 1
ATOM 849 N N . TYR A 1 106 ? -2.437 -16.891 -5.513 1.00 92.88 106 TYR A N 1
ATOM 850 C CA . TYR A 1 106 ? -3.015 -15.721 -4.873 1.00 92.88 106 TYR A CA 1
ATOM 851 C C . TYR A 1 106 ? -4.399 -16.034 -4.315 1.00 92.88 106 TYR A C 1
ATOM 853 O O . TYR A 1 106 ? -5.111 -16.895 -4.838 1.00 92.88 106 TYR A O 1
ATOM 861 N N . GLU A 1 107 ? -4.789 -15.299 -3.282 1.00 90.75 107 GLU A N 1
ATOM 862 C CA . GLU A 1 107 ? -6.140 -15.315 -2.735 1.00 90.75 107 GLU A CA 1
ATOM 863 C C . GLU A 1 107 ? -6.630 -13.894 -2.463 1.00 90.75 107 GLU A C 1
ATOM 865 O O . GLU A 1 107 ? -5.858 -12.987 -2.144 1.00 90.75 107 GLU A O 1
ATOM 870 N N . GLN A 1 108 ? -7.932 -13.676 -2.630 1.00 88.81 108 GLN A N 1
ATOM 871 C CA . GLN A 1 108 ? -8.542 -12.407 -2.259 1.00 88.81 108 GLN A CA 1
ATOM 872 C C . GLN A 1 108 ? -8.575 -12.313 -0.732 1.00 88.81 108 GLN A C 1
ATOM 874 O O . GLN A 1 108 ? -9.156 -13.174 -0.073 1.00 88.81 108 GLN A O 1
ATOM 879 N N . THR A 1 109 ? -8.004 -11.248 -0.174 1.00 81.62 109 THR A N 1
ATOM 880 C CA . THR A 1 109 ? -8.114 -10.944 1.256 1.00 81.62 109 THR A CA 1
ATOM 881 C C . THR A 1 109 ? -9.115 -9.813 1.479 1.00 81.62 109 THR A C 1
ATOM 883 O O . THR A 1 109 ? -9.577 -9.156 0.542 1.00 81.62 109 THR A O 1
ATOM 886 N N . GLN A 1 110 ? -9.531 -9.609 2.725 1.00 78.88 110 GLN A N 1
ATOM 887 C CA . GLN A 1 110 ? -10.468 -8.543 3.068 1.00 78.88 110 GLN A CA 1
ATOM 888 C C . GLN A 1 110 ? -9.703 -7.345 3.621 1.00 78.88 110 GLN A C 1
ATOM 890 O O . GLN A 1 110 ? -8.800 -7.499 4.441 1.00 78.88 110 GLN A O 1
ATOM 895 N N . THR A 1 111 ? -10.130 -6.131 3.265 1.00 76.44 111 THR A N 1
ATOM 896 C CA . THR A 1 111 ? -9.587 -4.878 3.821 1.00 76.44 111 THR A CA 1
ATOM 897 C C . THR A 1 111 ? -9.589 -4.879 5.358 1.00 76.44 111 THR A C 1
ATOM 899 O O . THR A 1 111 ? -8.713 -4.301 5.995 1.00 76.44 111 THR A O 1
ATOM 902 N N . GLN A 1 112 ? -10.548 -5.584 5.967 1.00 78.88 112 GLN A N 1
ATOM 903 C CA . GLN A 1 112 ? -10.663 -5.740 7.418 1.00 78.88 112 GLN A CA 1
ATOM 904 C C . GLN A 1 112 ? -9.554 -6.606 8.030 1.00 78.88 112 GLN A C 1
ATOM 906 O O . GLN A 1 112 ? -9.126 -6.326 9.144 1.00 78.88 112 GLN A O 1
ATOM 911 N N . GLU A 1 113 ? -9.078 -7.628 7.317 1.00 79.75 113 GLU A N 1
ATOM 912 C CA . GLU A 1 113 ? -7.974 -8.475 7.784 1.00 79.75 113 GLU A CA 1
ATOM 913 C C . GLU A 1 113 ? -6.654 -7.703 7.744 1.00 79.75 113 GLU A C 1
ATOM 915 O O . GLU A 1 113 ? -5.892 -7.736 8.7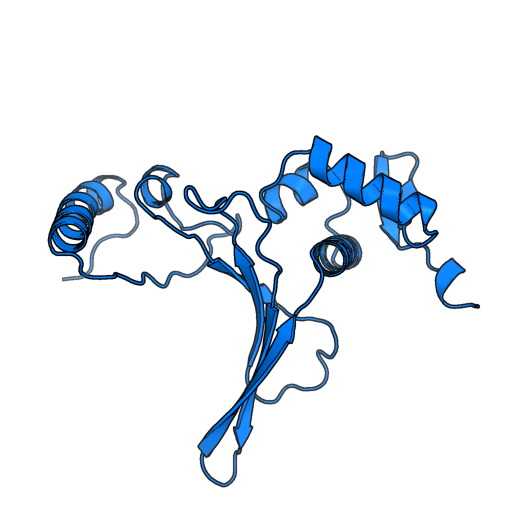05 1.00 79.75 113 GLU A O 1
ATOM 920 N N . VAL A 1 114 ? -6.435 -6.905 6.695 1.00 80.69 114 VAL A N 1
ATOM 921 C CA . VAL A 1 114 ? -5.292 -5.980 6.621 1.00 80.69 114 VAL A CA 1
ATOM 922 C C . VAL A 1 114 ? -5.333 -4.968 7.771 1.00 80.69 114 VAL A C 1
ATOM 924 O O . VAL A 1 114 ? -4.329 -4.740 8.440 1.00 80.69 114 VAL A O 1
ATOM 927 N N . PHE A 1 115 ? -6.504 -4.384 8.033 1.00 86.88 115 PHE A N 1
ATOM 928 C CA . PHE A 1 115 ? -6.703 -3.459 9.148 1.00 86.88 115 PHE A CA 1
ATOM 929 C C . PHE A 1 115 ? -6.366 -4.096 10.506 1.00 86.88 115 PHE A C 1
ATOM 931 O O . PHE A 1 115 ? -5.682 -3.477 11.318 1.00 86.88 115 PHE A O 1
ATOM 938 N N . MET A 1 116 ? -6.812 -5.333 10.748 1.00 86.38 116 MET A N 1
ATOM 939 C CA . MET A 1 116 ? -6.466 -6.065 11.970 1.00 86.38 116 MET A CA 1
ATOM 940 C C . MET A 1 116 ? -4.973 -6.363 12.055 1.00 86.38 116 MET A C 1
ATOM 942 O O . MET A 1 116 ? -4.396 -6.214 13.128 1.00 86.38 116 MET A O 1
ATOM 946 N N . GLN A 1 117 ? -4.338 -6.724 10.937 1.00 81.94 117 GLN A N 1
ATOM 947 C CA . GLN A 1 117 ? -2.907 -7.008 10.905 1.00 81.94 117 GLN A CA 1
ATOM 948 C C . GLN A 1 117 ? -2.077 -5.791 11.331 1.00 81.94 117 GLN A C 1
ATOM 950 O O . GLN A 1 117 ? -1.164 -5.941 12.136 1.00 81.94 117 GLN A O 1
ATOM 955 N N . LEU A 1 118 ? -2.425 -4.586 10.866 1.00 84.56 118 LEU A N 1
ATOM 956 C CA . LEU A 1 118 ? -1.745 -3.352 11.280 1.00 84.56 118 LEU A CA 1
ATOM 957 C C . LEU A 1 118 ? -1.842 -3.104 12.791 1.00 84.56 118 LEU A C 1
ATOM 959 O O . LEU A 1 118 ? -0.868 -2.689 13.419 1.00 84.56 118 LEU A O 1
ATOM 963 N N . ILE A 1 119 ? -3.000 -3.393 13.385 1.00 89.12 119 ILE A N 1
ATOM 964 C CA . ILE A 1 119 ? -3.207 -3.264 14.831 1.00 89.12 119 ILE A CA 1
ATOM 965 C C . ILE A 1 119 ? -2.359 -4.285 15.592 1.00 89.12 119 ILE A C 1
ATOM 967 O O . ILE A 1 119 ? -1.690 -3.915 16.557 1.00 89.12 119 ILE A O 1
ATOM 971 N N . THR A 1 120 ? -2.345 -5.542 15.141 1.00 84.00 120 THR A N 1
ATOM 972 C CA . THR A 1 120 ? -1.474 -6.594 15.690 1.00 84.00 120 THR A CA 1
ATOM 973 C C . THR A 1 120 ? 0.007 -6.219 15.573 1.00 84.00 120 THR A C 1
ATOM 975 O O . THR A 1 120 ? 0.795 -6.525 16.463 1.00 84.00 120 THR A O 1
ATOM 978 N N . ASP A 1 121 ? 0.376 -5.481 14.526 1.00 76.50 121 ASP A N 1
ATOM 979 C CA . ASP A 1 121 ? 1.732 -4.979 14.293 1.00 76.50 121 ASP A CA 1
ATOM 980 C C . ASP A 1 121 ? 2.090 -3.728 15.120 1.00 76.50 121 ASP A C 1
ATOM 982 O O . ASP A 1 121 ? 3.200 -3.205 15.011 1.00 76.50 121 ASP A O 1
ATOM 986 N N . GLY A 1 122 ? 1.182 -3.247 15.975 1.00 82.56 122 GLY A N 1
ATOM 987 C CA . GLY A 1 122 ? 1.422 -2.124 16.883 1.00 82.56 122 GLY A CA 1
ATOM 988 C C . GLY A 1 122 ? 0.975 -0.758 16.353 1.00 82.56 122 GLY A C 1
ATOM 989 O O . GLY A 1 122 ? 1.056 0.232 17.091 1.00 82.56 122 GLY A O 1
ATOM 990 N N . VAL A 1 123 ? 0.424 -0.688 15.136 1.00 87.69 123 VAL A N 1
ATOM 991 C CA . VAL A 1 123 ? -0.216 0.522 14.600 1.00 87.69 123 VAL A CA 1
ATOM 992 C C . VAL A 1 123 ? -1.606 0.648 15.224 1.00 87.69 123 VAL A C 1
ATOM 994 O O . VAL A 1 123 ? -2.613 0.173 14.709 1.00 87.69 123 VAL A O 1
ATOM 997 N N . THR A 1 124 ? -1.656 1.232 16.417 1.00 91.38 124 THR A N 1
ATOM 998 C CA . THR A 1 124 ? -2.824 1.115 17.306 1.00 91.38 124 THR A CA 1
ATOM 999 C C . THR A 1 124 ? -3.696 2.362 17.364 1.00 91.38 124 THR A C 1
ATOM 1001 O O . THR A 1 124 ? -4.835 2.285 17.823 1.00 91.38 124 THR A O 1
ATOM 1004 N N . ASP A 1 125 ? -3.225 3.534 16.940 1.00 93.81 125 ASP A N 1
ATOM 1005 C CA . ASP A 1 125 ? -4.062 4.733 16.928 1.00 93.81 125 ASP A CA 1
ATOM 1006 C C . ASP A 1 125 ? -4.674 5.026 15.557 1.00 93.81 125 ASP A C 1
ATOM 1008 O O . ASP A 1 125 ? -4.204 4.624 14.498 1.00 93.81 125 ASP A O 1
ATOM 1012 N N . CYS A 1 126 ? -5.805 5.728 15.600 1.00 92.06 126 CYS A N 1
ATOM 1013 C CA . CYS A 1 126 ? -6.632 6.002 14.431 1.00 92.06 126 CYS A CA 1
ATOM 1014 C C . CYS A 1 126 ? -5.932 6.887 13.387 1.00 92.06 126 CYS A C 1
ATOM 1016 O O . CYS A 1 126 ? -6.330 6.863 12.225 1.00 92.06 126 CYS A O 1
ATOM 1018 N N . ALA A 1 127 ? -4.963 7.716 13.794 1.00 89.62 127 ALA A N 1
ATOM 1019 C CA . ALA A 1 127 ? -4.274 8.596 12.860 1.00 89.62 127 ALA A CA 1
ATOM 1020 C C . ALA A 1 127 ? -3.276 7.795 12.029 1.00 89.62 127 ALA A C 1
ATOM 1022 O O . ALA A 1 127 ? -3.376 7.836 10.804 1.00 89.62 127 ALA A O 1
ATOM 1023 N N . ASP A 1 128 ? -2.444 7.000 12.693 1.00 86.69 128 ASP A N 1
ATOM 1024 C CA . ASP A 1 128 ? -1.442 6.166 12.038 1.00 86.69 128 ASP A CA 1
ATOM 1025 C C . ASP A 1 128 ? -2.114 5.095 11.162 1.00 86.69 128 ASP A C 1
ATOM 1027 O O . ASP A 1 128 ? -1.743 4.903 10.009 1.00 86.69 128 ASP A O 1
ATOM 1031 N N . LEU A 1 129 ? -3.209 4.481 11.633 1.00 88.75 129 LEU A N 1
ATOM 1032 C CA . LEU A 1 129 ? -3.999 3.537 10.826 1.00 88.75 129 LEU A CA 1
ATOM 1033 C C . LEU A 1 129 ? -4.592 4.175 9.565 1.00 88.75 129 LEU A C 1
ATOM 1035 O O . LEU A 1 129 ? -4.674 3.529 8.522 1.00 88.75 129 LEU A O 1
ATOM 1039 N N . ALA A 1 130 ? -5.052 5.425 9.657 1.00 86.69 130 ALA A N 1
ATOM 1040 C CA . ALA A 1 130 ? -5.602 6.147 8.513 1.00 86.69 130 ALA A CA 1
ATOM 1041 C C . ALA A 1 130 ? -4.508 6.489 7.493 1.00 86.69 130 ALA A C 1
ATOM 1043 O O . ALA A 1 130 ? -4.743 6.394 6.288 1.00 86.69 130 ALA A O 1
ATOM 1044 N N . GLU A 1 131 ? -3.323 6.857 7.981 1.00 83.06 131 GLU A N 1
ATOM 1045 C CA . GLU A 1 131 ? -2.149 7.137 7.160 1.00 83.06 131 GLU A CA 1
ATOM 1046 C C . GLU A 1 131 ? -1.646 5.884 6.436 1.00 83.06 131 GLU A C 1
ATOM 1048 O O . GLU A 1 131 ? -1.447 5.932 5.221 1.00 83.06 131 GLU A O 1
ATOM 1053 N N . GLU A 1 132 ? -1.525 4.764 7.148 1.00 81.19 132 GLU A N 1
ATOM 1054 C CA . GLU A 1 132 ? -1.019 3.496 6.615 1.00 81.19 132 GLU A CA 1
ATOM 1055 C C . GLU A 1 132 ? -1.980 2.885 5.586 1.00 81.19 132 GLU A C 1
ATOM 1057 O O . GLU A 1 132 ? -1.593 2.494 4.485 1.00 81.19 132 GLU A O 1
ATOM 1062 N N . MET A 1 133 ? -3.280 2.881 5.897 1.00 81.81 133 MET A N 1
ATOM 1063 C CA . MET A 1 133 ? -4.316 2.360 4.997 1.00 81.81 133 MET A CA 1
ATOM 1064 C C . MET A 1 133 ? -4.692 3.345 3.879 1.00 81.81 133 MET A C 1
ATOM 1066 O O . MET A 1 133 ? -5.497 2.993 3.017 1.00 81.81 133 MET A O 1
ATOM 1070 N N . LYS A 1 134 ? -4.162 4.578 3.898 1.00 76.50 134 LYS A N 1
ATOM 1071 C CA . LYS A 1 134 ? -4.501 5.674 2.967 1.00 76.50 134 LYS A CA 1
ATOM 1072 C C . LYS A 1 134 ? -6.012 5.924 2.858 1.00 76.50 134 LYS A C 1
ATOM 1074 O O . LYS A 1 134 ? -6.555 6.187 1.786 1.00 76.50 134 LYS A O 1
ATOM 1079 N N . VAL A 1 135 ? -6.706 5.877 3.995 1.00 81.38 135 VAL A N 1
ATOM 1080 C CA . VAL A 1 135 ? -8.148 6.152 4.107 1.00 81.38 135 VAL A CA 1
ATOM 1081 C C . VAL A 1 135 ? -8.421 7.243 5.137 1.00 81.38 135 VAL A C 1
ATOM 1083 O O . VAL A 1 135 ? -7.568 7.626 5.927 1.00 81.38 135 VAL A O 1
ATOM 1086 N N . SER A 1 136 ? -9.646 7.767 5.168 1.00 84.25 136 SER A N 1
ATOM 1087 C CA . 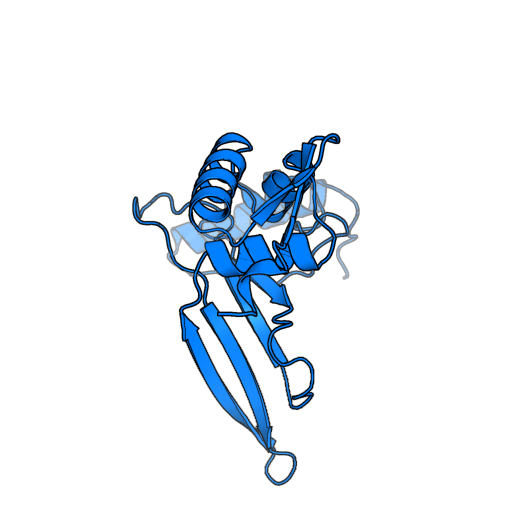SER A 1 136 ? -10.016 8.764 6.175 1.00 84.25 136 SER A CA 1
ATOM 1088 C C . SER A 1 136 ? -10.060 8.169 7.594 1.00 84.25 136 SER A C 1
ATOM 1090 O O . SER A 1 136 ? -10.445 7.013 7.790 1.00 84.25 136 SER A O 1
ATOM 1092 N N . LYS A 1 137 ? -9.808 8.994 8.621 1.00 90.06 137 LYS A N 1
ATOM 1093 C CA . LYS A 1 137 ? -10.030 8.619 10.038 1.00 90.06 137 LYS A CA 1
ATOM 1094 C C . LYS A 1 137 ? -11.475 8.168 10.309 1.00 90.06 137 LYS A C 1
ATOM 1096 O O . LYS A 1 137 ? -11.727 7.356 11.202 1.00 90.06 137 LYS A O 1
ATOM 1101 N N . GLY A 1 138 ? -12.435 8.684 9.535 1.00 87.56 138 GLY A N 1
ATOM 1102 C CA . GLY A 1 138 ? -13.836 8.258 9.576 1.00 87.56 138 GLY A CA 1
ATOM 1103 C C . GLY A 1 138 ? -14.022 6.823 9.081 1.00 87.56 138 GLY A C 1
ATOM 1104 O O . GLY A 1 138 ? -14.733 6.047 9.717 1.00 87.56 138 GLY A O 1
ATOM 1105 N N . THR A 1 139 ? -13.323 6.446 8.006 1.00 85.44 139 THR A N 1
ATOM 1106 C CA . THR A 1 139 ? -13.289 5.076 7.474 1.00 85.44 139 THR A CA 1
ATOM 1107 C C . THR A 1 139 ? -12.709 4.111 8.503 1.00 85.44 139 THR A C 1
ATOM 1109 O O . THR A 1 139 ? -13.359 3.119 8.828 1.00 85.44 139 THR A O 1
ATOM 1112 N N . ILE A 1 140 ? -11.565 4.458 9.108 1.00 92.00 140 ILE A N 1
ATOM 1113 C CA 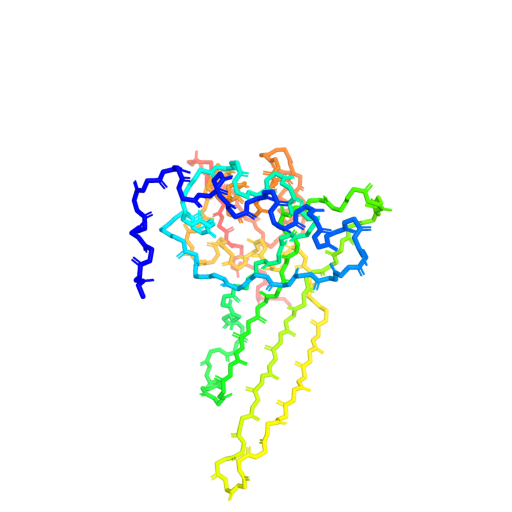. ILE A 1 140 ? -10.971 3.683 10.210 1.00 92.00 140 ILE A CA 1
ATOM 1114 C C . ILE A 1 140 ? -11.955 3.522 11.369 1.00 92.00 140 ILE A C 1
ATOM 1116 O O . ILE A 1 140 ? -12.176 2.414 11.847 1.00 92.00 140 ILE A O 1
ATOM 1120 N N . SER A 1 141 ? -12.597 4.608 11.806 1.00 92.12 141 SER A N 1
ATOM 1121 C CA . SER A 1 141 ? -13.566 4.556 12.909 1.00 92.12 141 SER A CA 1
ATOM 1122 C C . SER A 1 141 ? -14.774 3.668 12.584 1.00 92.12 141 SER A C 1
ATOM 1124 O O . SER A 1 141 ? -15.255 2.947 13.458 1.00 92.12 141 SER A O 1
ATOM 1126 N N . LYS A 1 142 ? -15.247 3.677 11.330 1.00 89.62 142 LYS A N 1
ATOM 1127 C CA . LYS A 1 142 ? -16.331 2.806 10.855 1.00 89.62 142 LYS A CA 1
ATOM 1128 C C . LYS A 1 142 ? -15.917 1.332 10.878 1.00 89.62 142 LYS A C 1
ATOM 1130 O O . LYS A 1 142 ? -16.686 0.501 11.359 1.00 89.62 142 LYS A O 1
ATOM 1135 N N . TRP A 1 143 ? -14.717 1.007 10.394 1.00 91.25 143 TRP A N 1
ATOM 1136 C CA . TRP A 1 143 ? -14.178 -0.355 10.441 1.00 91.25 143 TRP A CA 1
ATOM 1137 C C . TRP A 1 143 ? -13.957 -0.831 11.873 1.00 91.25 143 TRP A C 1
ATOM 1139 O O . TRP A 1 143 ? -14.444 -1.900 12.229 1.00 91.25 143 TRP A O 1
ATOM 1149 N N . ALA A 1 144 ? -13.322 -0.012 12.714 1.00 92.12 144 ALA A N 1
ATOM 1150 C CA . ALA A 1 144 ? -13.109 -0.316 14.122 1.00 92.12 144 ALA A CA 1
ATOM 1151 C C . ALA A 1 144 ? -14.429 -0.605 14.840 1.00 92.12 144 ALA A C 1
ATOM 1153 O O . ALA A 1 144 ? -14.519 -1.593 15.560 1.00 92.12 144 ALA A O 1
ATOM 1154 N N . LYS A 1 145 ? -15.475 0.204 14.608 1.00 92.38 145 LYS A N 1
ATOM 1155 C CA . LYS A 1 145 ? -16.804 -0.048 15.179 1.00 92.38 145 LYS A CA 1
ATOM 1156 C C . LYS A 1 145 ? -17.345 -1.417 14.770 1.00 92.38 145 LYS A C 1
ATOM 1158 O O . LYS A 1 145 ? -17.691 -2.199 15.641 1.00 92.38 145 LYS A O 1
ATOM 1163 N N . LYS A 1 146 ? -17.329 -1.739 13.472 1.00 89.56 146 LYS A N 1
ATOM 1164 C CA . LYS A 1 146 ? -17.779 -3.047 12.970 1.00 89.56 146 LYS A CA 1
ATOM 1165 C C . LYS A 1 146 ? -17.009 -4.214 13.610 1.00 89.56 146 LYS A C 1
ATOM 1167 O O . LYS A 1 146 ? -17.604 -5.247 13.886 1.00 89.56 146 LYS A O 1
ATOM 1172 N N . MET A 1 147 ? -15.706 -4.059 13.848 1.00 90.31 147 MET A N 1
ATOM 1173 C CA . MET A 1 147 ? -14.869 -5.105 14.454 1.00 90.31 147 MET A CA 1
ATOM 1174 C C . MET A 1 147 ? -15.047 -5.218 15.973 1.00 90.31 147 MET A C 1
ATOM 1176 O O . MET A 1 147 ? -14.960 -6.321 16.504 1.00 90.31 147 MET A O 1
ATOM 1180 N N . MET A 1 148 ? -15.335 -4.108 16.661 1.00 92.38 148 MET A N 1
ATOM 1181 C CA . MET A 1 148 ? -15.733 -4.112 18.073 1.00 92.38 148 MET A CA 1
ATOM 1182 C C . MET A 1 148 ? -17.105 -4.768 18.256 1.00 92.38 148 MET A C 1
ATOM 1184 O O . MET A 1 148 ? -17.257 -5.617 19.126 1.00 92.38 148 MET A O 1
ATOM 1188 N N . ASP A 1 149 ? -18.073 -4.442 17.394 1.00 90.81 149 ASP A N 1
ATOM 1189 C CA . ASP A 1 149 ? -19.408 -5.057 17.398 1.00 90.81 149 ASP A CA 1
ATOM 1190 C C . ASP A 1 149 ? -19.328 -6.573 17.122 1.00 90.81 149 ASP A C 1
ATOM 1192 O O . ASP A 1 149 ? -20.107 -7.351 17.664 1.00 90.81 149 ASP A O 1
ATOM 1196 N N . ALA A 1 150 ? -18.351 -7.004 16.314 1.00 88.06 150 ALA A N 1
ATOM 1197 C CA . ALA A 1 150 ? -18.044 -8.412 16.056 1.00 88.06 150 ALA A CA 1
ATOM 1198 C C . ALA A 1 150 ? -17.179 -9.077 17.147 1.00 88.06 150 ALA A C 1
ATOM 1200 O O . ALA A 1 150 ? -16.773 -10.223 16.979 1.00 88.06 150 ALA A O 1
ATOM 1201 N N . GLY A 1 151 ? -16.835 -8.364 18.225 1.00 91.06 151 GLY A N 1
ATOM 1202 C CA . GLY A 1 151 ? -16.041 -8.895 19.335 1.00 91.06 151 GLY A CA 1
ATOM 1203 C C . GLY A 1 151 ? -14.576 -9.194 19.008 1.00 91.06 151 GLY A C 1
ATOM 1204 O O . GLY A 1 151 ? -13.910 -9.821 19.820 1.00 91.06 151 GLY A O 1
ATOM 1205 N N . ARG A 1 152 ? -14.054 -8.751 17.856 1.00 89.25 152 ARG A N 1
ATOM 1206 C CA . ARG A 1 152 ? -12.665 -8.995 17.410 1.00 89.25 152 ARG A CA 1
ATOM 1207 C C . ARG A 1 152 ? -11.684 -7.900 17.827 1.00 89.25 152 ARG A C 1
ATOM 1209 O O . ARG A 1 152 ? -10.474 -8.094 17.767 1.00 89.25 152 ARG A O 1
ATOM 1216 N N . LEU A 1 153 ? -12.197 -6.731 18.198 1.00 93.44 153 LEU A N 1
ATOM 1217 C CA . LEU A 1 153 ? -11.402 -5.552 18.523 1.00 93.44 153 LEU A CA 1
ATOM 1218 C C . LEU A 1 153 ? -11.913 -4.916 19.814 1.00 93.44 153 LEU A C 1
ATOM 1220 O O . LEU A 1 153 ? -13.114 -4.905 20.067 1.00 93.44 153 LEU A O 1
ATOM 1224 N N . LYS A 1 154 ? -11.016 -4.319 20.594 1.00 93.94 154 LYS A N 1
ATOM 1225 C CA . LYS A 1 154 ? -11.355 -3.449 21.725 1.00 93.94 154 LYS A CA 1
ATOM 1226 C C . LYS A 1 154 ? -10.650 -2.105 21.595 1.00 93.94 154 LYS A C 1
ATOM 1228 O O . LYS A 1 154 ? -9.645 -1.964 20.897 1.00 93.94 154 LYS A O 1
ATOM 1233 N N . LYS A 1 155 ? -11.190 -1.090 22.267 1.00 92.88 155 LYS A N 1
ATOM 1234 C CA . LYS A 1 155 ? -10.592 0.246 22.329 1.00 92.88 155 LYS A CA 1
ATOM 1235 C C . LYS A 1 155 ? -10.225 0.576 23.765 1.00 92.88 155 LYS A C 1
ATOM 1237 O O . LYS A 1 155 ? -11.079 0.554 24.645 1.00 92.88 155 LYS A O 1
ATOM 1242 N N . THR A 1 156 ? -8.965 0.913 23.996 1.00 90.25 156 THR A N 1
ATOM 1243 C CA . THR A 1 156 ? -8.472 1.271 25.325 1.00 90.25 156 THR A CA 1
ATOM 1244 C C . THR A 1 156 ? -8.889 2.680 25.728 1.00 90.25 156 THR A C 1
ATOM 1246 O O . THR A 1 156 ? -9.212 3.534 24.894 1.00 90.25 156 THR A O 1
ATOM 1249 N N . ASN A 1 157 ? -8.763 2.979 27.023 1.00 83.19 157 ASN A N 1
ATOM 1250 C CA . ASN A 1 157 ? -8.997 4.318 27.575 1.00 83.19 157 ASN A CA 1
ATOM 1251 C C . ASN A 1 157 ? -8.103 5.401 26.937 1.00 83.19 157 ASN A C 1
ATOM 1253 O O . ASN A 1 157 ? -8.461 6.577 26.930 1.00 83.19 157 ASN A O 1
ATOM 1257 N N . ARG A 1 158 ? -6.963 5.019 26.341 1.00 84.69 158 ARG A N 1
ATOM 1258 C CA . ARG A 1 158 ? -6.069 5.923 25.593 1.00 84.69 158 ARG A CA 1
ATOM 1259 C C . ARG A 1 158 ? -6.475 6.117 24.128 1.00 84.69 158 ARG A C 1
ATOM 1261 O O . ARG A 1 158 ? -5.707 6.676 23.355 1.00 84.69 158 ARG A O 1
ATOM 1268 N N . LYS A 1 159 ? -7.675 5.673 23.739 1.00 85.62 159 LYS A N 1
ATOM 1269 C CA . LYS A 1 159 ? -8.210 5.715 22.366 1.00 85.62 159 LYS A CA 1
ATOM 1270 C C . LYS A 1 159 ? -7.387 4.916 21.343 1.00 85.62 159 LYS A C 1
ATOM 1272 O O . LYS A 1 159 ? -7.522 5.178 20.148 1.00 85.62 159 LYS A O 1
ATOM 1277 N N . ARG A 1 160 ? -6.599 3.940 21.801 1.00 91.94 160 ARG A N 1
ATOM 1278 C CA . ARG A 1 160 ? -5.874 2.981 20.956 1.00 91.94 160 ARG A CA 1
ATOM 1279 C C . ARG A 1 160 ? -6.715 1.722 20.747 1.00 91.94 160 ARG A C 1
ATOM 1281 O O . ARG A 1 160 ? -7.495 1.366 21.628 1.00 91.94 160 ARG A O 1
ATOM 1288 N N . TYR A 1 161 ? -6.590 1.102 19.586 1.00 94.00 161 TYR A N 1
ATOM 1289 C CA . TYR A 1 161 ? -7.220 -0.163 19.239 1.00 94.00 161 TYR A CA 1
ATOM 1290 C C . TYR A 1 161 ? -6.288 -1.321 19.574 1.00 94.00 161 TYR A C 1
ATOM 1292 O O . TYR A 1 161 ? -5.082 -1.214 19.371 1.00 94.00 161 TYR A O 1
ATOM 1300 N N . GLU A 1 162 ? -6.859 -2.407 20.075 1.00 93.31 162 GLU A N 1
ATOM 1301 C CA . GLU A 1 162 ? -6.152 -3.643 20.406 1.00 93.31 162 GLU A CA 1
ATOM 1302 C C . GLU A 1 162 ? -7.008 -4.839 19.969 1.00 93.31 162 GLU A C 1
ATOM 1304 O O . GLU A 1 162 ? -8.244 -4.729 19.989 1.00 93.31 162 GLU A O 1
ATOM 1309 N N . PRO A 1 163 ? -6.397 -5.976 19.589 1.00 91.69 163 PRO A N 1
ATOM 1310 C CA . PRO A 1 163 ? -7.135 -7.211 19.362 1.00 91.69 163 PRO A CA 1
ATOM 1311 C C . PRO A 1 163 ? -7.917 -7.615 20.616 1.00 91.69 163 PRO A C 1
ATOM 1313 O O . PRO A 1 163 ? -7.530 -7.309 21.750 1.00 91.69 163 PRO A O 1
ATOM 1316 N N . ASN A 1 164 ? -9.059 -8.265 20.410 1.00 89.19 164 ASN A N 1
ATOM 1317 C CA . ASN A 1 164 ? -9.818 -8.843 21.506 1.00 89.19 164 ASN A CA 1
ATOM 1318 C C . ASN A 1 164 ? -9.511 -10.343 21.616 1.00 89.19 164 ASN A C 1
ATOM 1320 O O . ASN A 1 164 ? -10.134 -11.162 20.937 1.00 89.19 164 ASN A O 1
ATOM 1324 N N . ASP A 1 165 ? -8.543 -10.680 22.468 1.00 71.50 165 ASP A N 1
ATOM 1325 C CA . ASP A 1 165 ? -8.040 -12.051 22.665 1.00 71.50 165 ASP A CA 1
ATOM 1326 C C . ASP A 1 165 ? -9.092 -13.010 23.258 1.00 71.50 165 ASP A C 1
ATOM 1328 O O . ASP A 1 165 ? -8.960 -14.225 23.150 1.00 71.50 165 ASP A O 1
ATOM 1332 N N . ASP A 1 166 ? -10.196 -12.483 23.797 1.00 63.31 166 ASP A N 1
ATOM 1333 C CA . ASP A 1 166 ? -11.328 -13.281 24.290 1.00 63.31 166 ASP A CA 1
ATOM 1334 C C . ASP A 1 166 ? -12.101 -13.999 23.157 1.00 63.31 166 ASP A C 1
ATOM 1336 O O . ASP A 1 166 ? -12.994 -14.801 23.428 1.00 63.31 166 ASP A O 1
ATOM 1340 N N . SER A 1 167 ? -11.782 -13.718 21.885 1.00 53.19 167 SER A N 1
ATOM 1341 C CA . SER A 1 167 ? -12.457 -14.297 20.711 1.00 53.19 167 SER A CA 1
ATOM 1342 C C . SER A 1 167 ? -11.870 -15.624 20.204 1.00 53.19 167 SER A C 1
ATOM 1344 O O . SER A 1 167 ? -12.531 -16.289 19.411 1.00 53.19 167 SER A O 1
ATOM 1346 N N . GLU A 1 168 ? -10.688 -16.052 20.670 1.00 43.62 168 GLU A N 1
ATOM 1347 C CA . GLU A 1 168 ? -10.096 -17.358 20.300 1.00 43.62 168 GLU A CA 1
ATOM 1348 C C . GLU A 1 168 ? -10.585 -18.530 21.180 1.00 43.62 168 GLU A C 1
ATOM 1350 O O . GLU A 1 168 ? -10.198 -19.676 20.963 1.00 43.62 168 GLU A O 1
ATOM 1355 N N . ALA A 1 169 ? -11.461 -18.272 22.159 1.00 36.81 169 ALA A N 1
ATOM 1356 C CA . ALA A 1 169 ? -11.948 -19.267 23.121 1.00 36.81 169 ALA A CA 1
ATOM 1357 C C . ALA A 1 169 ? -13.373 -19.802 22.840 1.00 36.81 169 ALA A C 1
ATOM 1359 O O . ALA A 1 169 ? -14.029 -20.291 23.762 1.00 36.81 169 ALA A O 1
ATOM 1360 N N . SER A 1 170 ? -13.898 -19.702 21.612 1.00 31.97 170 SER A N 1
ATOM 1361 C CA . SER A 1 170 ? -15.248 -20.198 21.260 1.00 31.97 170 SER A CA 1
ATOM 1362 C C . SER A 1 170 ? -15.305 -20.935 19.932 1.00 31.97 170 SER A C 1
ATOM 1364 O O . SER A 1 170 ? -14.697 -20.447 18.957 1.00 31.97 170 SER A O 1
#

Secondary structure (DSSP, 8-state):
-PPPTT-THHHHHHHHHHHHHHHTT--------B-TTSSBSS-THHHHT-S--EEEEE--TTTT--SSEEEEEEE-S--SS--SPPPPEEEEEEE-TTT-PEEEEEEEPPHHHHHHHHHHTT--SHHHHHHHTTS-HHHHHHHHHHHHHTTSEEE-TTS-EEE-GGGTT-

Foldseek 3Di:
DDDDLPDLVVVVVVVVVVVVCVVVVHDDDDDDDADPLQHHPHDCVNVPSPQWDKGWAADPPCPVPPFDGWTKIATLDDHPPDPDHDFIKIKDWGQDPVPRDIDIDMDTDHPLVVLQVCQVVVLWALVSSCSVSNHDSVVNVVSQVVCVVVQQWDADPVRTIHGRPVVVPD

pLDDT: mean 80.44, std 13.95, range [31.97, 96.69]

Radius of gyration: 19.36 Å; chains: 1; bounding box: 44×47×55 Å